Protein AF-A0A6P0MRY0-F1 (afdb_monomer_lite)

Foldseek 3Di:
DFDLPQLLQAALVPRDRNDDDDPPPQWDADPVPRDIDGSVVSSVSSSVVRVCVVVVPPPPDPPPDDPDDDD

pLDDT: mean 79.79, std 16.78, range [42.47, 95.19]

Radius of gyration: 16.46 Å; chains: 1; bounding box: 30×31×58 Å

Sequence (71 aa):
KVDAYKTSQICPSCLHETGKKTLAQRIHKCDNCGYTTDRDVAASQVVLIRGFAAVGHTVKMLSEGKAVRSL

Structure (mmCIF, N/CA/C/O backbone):
data_AF-A0A6P0MRY0-F1
#
_entry.id   AF-A0A6P0MRY0-F1
#
loop_
_atom_site.group_PDB
_atom_site.id
_atom_site.type_symbol
_atom_site.label_atom_id
_atom_site.label_alt_id
_atom_site.label_comp_id
_atom_site.label_asym_id
_atom_site.label_entity_id
_atom_site.label_seq_id
_atom_site.pdbx_PDB_ins_code
_atom_site.Cartn_x
_atom_site.Cartn_y
_atom_site.Cartn_z
_atom_site.occupancy
_atom_site.B_iso_or_equiv
_atom_site.auth_seq_id
_atom_site.auth_comp_id
_atom_site.auth_asym_id
_atom_site.auth_atom_id
_atom_site.pdbx_PDB_model_num
ATOM 1 N N . LYS A 1 1 ? 17.615 0.895 -2.637 1.00 66.25 1 LYS A N 1
ATOM 2 C CA . LYS A 1 1 ? 16.850 1.048 -1.372 1.00 66.25 1 LYS A CA 1
ATOM 3 C C . LYS A 1 1 ? 15.477 1.614 -1.724 1.00 66.25 1 LYS A C 1
ATOM 5 O O . LYS A 1 1 ? 15.448 2.603 -2.439 1.00 66.25 1 LYS A O 1
ATOM 10 N N . VAL A 1 2 ? 14.380 0.969 -1.313 1.00 70.69 2 VAL A N 1
ATOM 11 C CA . VAL A 1 2 ? 13.006 1.427 -1.610 1.00 70.69 2 VAL A CA 1
ATOM 12 C C . VAL A 1 2 ? 12.563 2.419 -0.536 1.00 70.69 2 VAL A C 1
ATOM 14 O O . VAL A 1 2 ? 12.796 2.173 0.647 1.00 70.69 2 VAL A O 1
ATOM 17 N N . ASP A 1 3 ? 11.953 3.535 -0.936 1.00 76.94 3 ASP A N 1
ATOM 18 C CA . ASP A 1 3 ? 11.408 4.510 0.009 1.00 76.94 3 ASP A CA 1
ATOM 19 C C . ASP A 1 3 ? 10.139 3.959 0.686 1.00 76.94 3 ASP A C 1
ATOM 21 O O . ASP A 1 3 ? 9.175 3.565 0.019 1.00 76.94 3 ASP A O 1
ATOM 25 N N . ALA A 1 4 ? 10.147 3.935 2.019 1.00 76.31 4 ALA A N 1
ATOM 26 C CA . ALA A 1 4 ? 9.045 3.467 2.856 1.00 76.31 4 ALA A CA 1
ATOM 27 C C . ALA A 1 4 ? 8.040 4.579 3.207 1.00 76.31 4 ALA A C 1
ATOM 29 O O . ALA A 1 4 ? 6.980 4.294 3.776 1.00 76.31 4 ALA A O 1
ATOM 30 N N . TYR A 1 5 ? 8.338 5.838 2.872 1.00 77.06 5 TYR A N 1
ATOM 31 C CA . TYR A 1 5 ? 7.512 6.976 3.246 1.00 77.06 5 TYR A CA 1
ATOM 32 C C . TYR A 1 5 ? 6.085 6.845 2.689 1.00 77.06 5 TYR A C 1
ATOM 34 O O . TYR A 1 5 ? 5.881 6.559 1.502 1.00 77.06 5 TYR A O 1
ATOM 42 N N . LYS A 1 6 ? 5.092 7.030 3.575 1.00 80.44 6 LYS A N 1
ATOM 43 C CA . LYS A 1 6 ? 3.640 6.991 3.298 1.00 80.44 6 LYS A CA 1
ATOM 44 C C . LYS A 1 6 ? 3.081 5.687 2.706 1.00 80.44 6 LYS A C 1
ATOM 46 O O . LYS A 1 6 ? 1.945 5.668 2.244 1.00 80.44 6 LYS A O 1
ATOM 51 N N . THR A 1 7 ? 3.811 4.577 2.755 1.00 83.06 7 THR A N 1
ATOM 52 C CA . THR A 1 7 ? 3.344 3.282 2.211 1.00 83.06 7 THR A CA 1
ATOM 53 C C . THR A 1 7 ? 2.011 2.814 2.807 1.00 83.06 7 THR A C 1
ATOM 55 O O . THR A 1 7 ? 1.162 2.312 2.081 1.00 83.06 7 THR A O 1
ATOM 58 N N . SER A 1 8 ? 1.752 3.082 4.090 1.00 82.81 8 SER A N 1
ATOM 59 C CA . SER A 1 8 ? 0.472 2.784 4.761 1.00 82.81 8 SER A CA 1
ATOM 60 C C . SER A 1 8 ? -0.703 3.691 4.351 1.00 82.81 8 SER A C 1
ATOM 62 O O . SER A 1 8 ? -1.865 3.415 4.682 1.00 82.81 8 SER A O 1
ATOM 64 N N . GLN A 1 9 ? -0.420 4.781 3.636 1.00 89.19 9 GLN A N 1
ATOM 65 C CA . GLN A 1 9 ? -1.390 5.786 3.196 1.00 89.19 9 GLN A CA 1
ATOM 66 C C . GLN A 1 9 ? -1.745 5.635 1.716 1.00 89.19 9 GLN A C 1
ATOM 68 O O . GLN A 1 9 ? -2.716 6.233 1.272 1.00 89.19 9 GLN A O 1
ATOM 73 N N . ILE A 1 10 ? -1.029 4.805 0.960 1.00 92.88 10 ILE A N 1
ATOM 74 C CA . ILE A 1 10 ? -1.278 4.588 -0.466 1.00 92.88 10 ILE A CA 1
ATOM 75 C C . ILE A 1 10 ? -2.069 3.297 -0.650 1.00 92.88 10 ILE A C 1
ATOM 77 O O . ILE A 1 10 ? -1.792 2.285 -0.007 1.00 92.88 10 ILE A O 1
ATOM 81 N N . CYS A 1 11 ? -3.078 3.331 -1.515 1.00 93.69 11 CYS A N 1
ATOM 82 C CA . CYS A 1 11 ? -3.787 2.130 -1.921 1.00 93.69 11 CYS A CA 1
ATOM 83 C C . CYS A 1 11 ? -2.918 1.314 -2.890 1.00 93.69 11 CYS A C 1
ATOM 85 O O . CYS A 1 11 ? -2.545 1.837 -3.936 1.00 93.69 11 CYS A O 1
ATOM 87 N N . PRO A 1 12 ? -2.625 0.033 -2.622 1.00 93.81 12 PRO A N 1
ATOM 88 C CA . PRO A 1 12 ? -1.839 -0.787 -3.545 1.00 93.81 12 PRO A CA 1
ATOM 89 C C . PRO A 1 12 ? -2.597 -1.125 -4.840 1.00 93.81 12 PRO A C 1
ATOM 91 O O . PRO A 1 12 ? -1.969 -1.440 -5.841 1.00 93.81 12 PRO A O 1
ATOM 94 N N . SER A 1 13 ? -3.933 -1.044 -4.835 1.00 93.19 13 SER A N 1
ATOM 95 C CA . SER A 1 13 ? -4.772 -1.376 -5.994 1.00 93.19 13 SER A C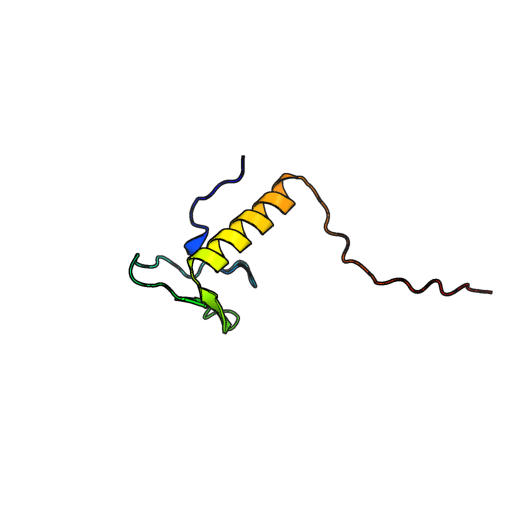A 1
ATOM 96 C C . SER A 1 13 ? -4.904 -0.222 -6.993 1.00 93.19 13 SER A C 1
ATOM 98 O O . SER A 1 13 ? -4.813 -0.454 -8.194 1.00 93.19 13 SER A O 1
ATOM 100 N N . CYS A 1 14 ? -5.109 1.012 -6.523 1.00 93.25 14 CYS A N 1
ATOM 101 C CA . CYS A 1 14 ? -5.326 2.174 -7.398 1.00 93.25 14 CYS A CA 1
ATOM 102 C C . CYS A 1 14 ? -4.284 3.289 -7.235 1.00 93.25 14 CYS A C 1
ATOM 104 O O . CYS A 1 14 ? -4.406 4.333 -7.867 1.00 93.25 14 CYS A O 1
ATOM 106 N N . LEU A 1 15 ? -3.286 3.098 -6.365 1.00 90.25 15 LEU A N 1
ATOM 107 C CA . LEU A 1 15 ? -2.223 4.062 -6.048 1.00 90.25 15 LEU A CA 1
ATOM 108 C C . LEU A 1 15 ? -2.711 5.409 -5.486 1.00 90.25 15 LEU A C 1
ATOM 110 O O . LEU A 1 15 ? -1.916 6.331 -5.317 1.00 90.25 15 LEU A O 1
ATOM 114 N N . HIS A 1 16 ? -3.992 5.512 -5.122 1.00 92.31 16 HIS A N 1
ATOM 115 C CA . HIS A 1 16 ? -4.564 6.704 -4.504 1.00 92.31 16 HIS A CA 1
ATOM 116 C C . HIS A 1 16 ? -4.081 6.883 -3.055 1.00 92.31 16 HIS A C 1
ATOM 118 O O . HIS A 1 16 ? -4.030 5.919 -2.282 1.00 92.31 16 HIS A O 1
ATOM 124 N N . GLU A 1 17 ? -3.759 8.120 -2.665 1.00 91.56 17 GLU A N 1
ATOM 125 C CA . GLU A 1 17 ? -3.408 8.463 -1.285 1.00 91.56 17 GLU A CA 1
ATOM 126 C C . GLU A 1 17 ? -4.684 8.592 -0.442 1.00 91.56 17 GLU A C 1
ATOM 128 O O . GLU A 1 17 ? -5.438 9.549 -0.530 1.00 91.56 17 GLU A O 1
ATOM 133 N N . THR A 1 18 ? -4.908 7.605 0.415 1.00 89.06 18 THR A N 1
ATOM 134 C CA . THR A 1 18 ? -6.055 7.494 1.336 1.00 89.06 18 THR A CA 1
ATOM 135 C C . THR A 1 18 ? -5.921 8.348 2.608 1.00 89.06 18 THR A C 1
ATOM 137 O O . THR A 1 18 ? -6.721 8.214 3.529 1.00 89.06 18 THR A O 1
ATOM 140 N N . GLY A 1 19 ? -4.898 9.204 2.694 1.00 88.00 19 GLY A N 1
ATOM 141 C CA . GLY A 1 19 ? -4.663 10.096 3.832 1.00 88.00 19 GLY A CA 1
ATOM 142 C C . GLY A 1 19 ? -4.023 9.438 5.064 1.00 88.00 19 GLY A C 1
ATOM 143 O O . GLY A 1 19 ? -3.655 8.257 5.074 1.00 88.00 19 GLY A O 1
ATOM 144 N N . LYS A 1 20 ? -3.849 10.242 6.124 1.00 86.69 20 LYS A N 1
ATOM 145 C CA . LYS A 1 20 ? -3.224 9.813 7.385 1.00 86.69 20 LYS A CA 1
ATOM 146 C C . LYS A 1 20 ? -4.141 8.850 8.136 1.00 86.69 20 LYS A C 1
ATOM 148 O O . LYS A 1 20 ? -5.300 9.157 8.384 1.00 86.69 20 LYS A O 1
ATOM 153 N N . LYS A 1 21 ? -3.576 7.726 8.569 1.00 82.81 21 LYS A N 1
ATOM 154 C CA . LYS A 1 21 ? -4.242 6.741 9.427 1.00 82.81 21 LYS A CA 1
ATOM 155 C C . LYS A 1 21 ? -3.606 6.741 10.810 1.00 82.81 21 LYS A C 1
ATOM 157 O O . LYS A 1 21 ? -2.391 6.914 10.929 1.00 82.81 21 LYS A O 1
ATOM 162 N N . THR A 1 22 ? -4.407 6.523 11.847 1.00 85.50 22 THR A N 1
ATOM 163 C CA . THR A 1 22 ? -3.888 6.318 13.205 1.00 85.50 22 THR A CA 1
ATOM 164 C C . THR A 1 22 ? -3.314 4.907 13.348 1.00 85.50 22 THR A C 1
ATOM 166 O O . THR A 1 22 ? -3.656 3.998 12.587 1.00 85.50 22 THR A O 1
ATOM 169 N N . LEU A 1 23 ? -2.449 4.690 14.345 1.00 83.00 23 LEU A N 1
ATOM 170 C CA . LEU A 1 23 ? -1.889 3.358 14.608 1.00 83.00 23 LEU A CA 1
ATOM 171 C C . LEU A 1 23 ? -2.970 2.322 14.963 1.00 83.00 23 LEU A C 1
ATOM 173 O O . LEU A 1 23 ? -2.812 1.153 14.612 1.00 83.00 23 LEU A O 1
ATOM 177 N N . ALA A 1 24 ? -4.083 2.763 15.555 1.00 87.31 24 ALA A N 1
ATOM 178 C CA . ALA A 1 24 ? -5.242 1.932 15.876 1.00 87.31 24 ALA A CA 1
ATOM 179 C C . ALA A 1 24 ? -6.021 1.460 14.635 1.00 87.31 24 ALA A C 1
ATOM 181 O O . ALA A 1 24 ? -6.721 0.452 14.686 1.00 87.31 24 ALA A O 1
ATOM 182 N N . GLN A 1 25 ? -5.892 2.152 13.501 1.00 86.62 25 GLN A N 1
ATOM 183 C CA . GLN A 1 25 ? -6.579 1.778 12.273 1.00 86.62 25 GLN A CA 1
ATOM 184 C C . GLN A 1 25 ? -5.837 0.621 11.589 1.00 86.62 25 GLN A C 1
ATOM 186 O O . GLN A 1 25 ? -4.898 0.835 10.822 1.00 86.62 25 GLN A O 1
ATOM 191 N N . ARG A 1 26 ? -6.241 -0.614 11.908 1.00 92.00 26 ARG A N 1
ATOM 192 C CA . ARG A 1 26 ? -5.630 -1.852 11.388 1.00 92.00 26 ARG A CA 1
ATOM 193 C C . ARG A 1 26 ? -6.106 -2.218 9.982 1.00 92.00 26 ARG A C 1
ATOM 195 O O . ARG A 1 26 ? -5.399 -2.918 9.280 1.00 92.00 26 ARG A O 1
ATOM 202 N N . ILE A 1 27 ? -7.254 -1.705 9.542 1.00 92.31 27 ILE A N 1
ATOM 203 C CA . ILE A 1 27 ? -7.823 -1.997 8.219 1.00 92.31 27 ILE A CA 1
ATOM 204 C C . ILE A 1 27 ? -7.536 -0.838 7.257 1.00 92.31 27 ILE A C 1
ATOM 206 O O . ILE A 1 27 ? -7.816 0.327 7.552 1.00 92.31 27 ILE A O 1
ATOM 210 N N . HIS A 1 28 ? -6.996 -1.165 6.085 1.00 92.62 28 HIS A N 1
ATOM 211 C CA . HIS A 1 28 ? -6.968 -0.284 4.928 1.00 92.62 28 HIS A CA 1
ATOM 212 C C . HIS A 1 28 ? -8.256 -0.481 4.137 1.00 92.62 28 HIS A C 1
ATOM 214 O O . HIS A 1 28 ? -8.463 -1.548 3.571 1.00 92.62 28 HIS A O 1
ATOM 220 N N . LYS A 1 29 ? -9.087 0.556 4.057 1.00 93.50 29 LYS A N 1
ATOM 221 C CA . LYS A 1 29 ? -10.218 0.641 3.135 1.00 93.50 29 LYS A CA 1
ATOM 222 C C . LYS A 1 29 ? -9.976 1.831 2.215 1.00 93.50 29 LYS A C 1
ATOM 224 O O . LYS A 1 29 ? -9.687 2.922 2.701 1.00 93.50 29 LYS A O 1
ATOM 229 N N . CYS A 1 30 ? -10.024 1.603 0.910 1.00 94.06 30 CYS A N 1
ATOM 230 C CA . CYS A 1 30 ? -9.854 2.649 -0.084 1.00 94.06 30 CYS A CA 1
ATOM 231 C C . CYS A 1 30 ? -11.218 3.131 -0.573 1.00 94.06 30 CYS A C 1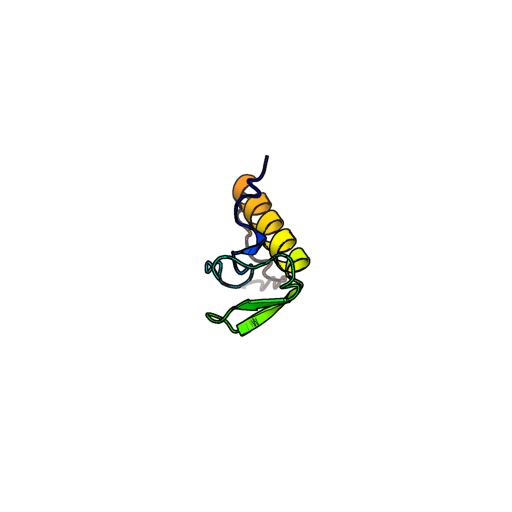
ATOM 233 O O . CYS A 1 30 ? -11.947 2.368 -1.201 1.00 94.06 30 CYS A O 1
ATOM 235 N N . ASP A 1 31 ? -11.531 4.404 -0.351 1.00 92.06 31 ASP A N 1
ATOM 236 C CA . ASP A 1 31 ? -12.802 4.990 -0.794 1.00 92.06 31 ASP A CA 1
ATOM 237 C C . ASP A 1 31 ? -12.830 5.281 -2.306 1.00 92.06 31 ASP A C 1
ATOM 239 O O . ASP A 1 31 ? -13.895 5.474 -2.878 1.00 92.06 31 ASP A O 1
ATOM 243 N N . ASN A 1 32 ? -11.669 5.253 -2.972 1.00 93.75 32 ASN A N 1
ATOM 244 C CA . ASN A 1 32 ? -11.557 5.479 -4.415 1.00 93.75 32 ASN A CA 1
ATOM 245 C C . ASN A 1 32 ? -11.875 4.224 -5.251 1.00 93.75 32 ASN A C 1
ATOM 247 O O . ASN A 1 32 ? -12.499 4.330 -6.300 1.00 93.75 32 ASN A O 1
ATOM 251 N N . CYS A 1 33 ? -11.441 3.034 -4.815 1.00 94.06 33 CYS A N 1
ATOM 252 C CA . CYS A 1 33 ? -11.639 1.787 -5.575 1.00 94.06 33 CYS A CA 1
ATOM 253 C C . CYS A 1 33 ? -12.313 0.651 -4.791 1.00 94.06 33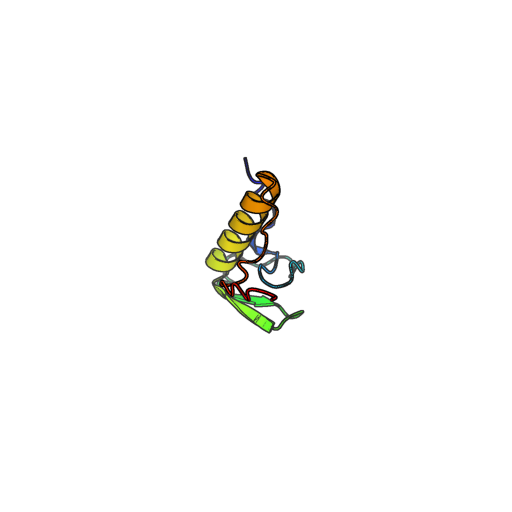 CYS A C 1
ATOM 255 O O . CYS A 1 33 ? -12.511 -0.431 -5.336 1.00 94.06 33 CYS A O 1
ATOM 257 N N . GLY A 1 34 ? -12.631 0.851 -3.510 1.00 93.88 34 GLY A N 1
ATOM 258 C CA . GLY A 1 34 ? -13.262 -0.160 -2.654 1.00 93.88 34 GLY A CA 1
ATOM 259 C C . GLY A 1 34 ? -12.317 -1.234 -2.100 1.00 93.88 34 GLY A C 1
ATOM 260 O O . GLY A 1 34 ? -12.752 -2.083 -1.321 1.00 93.88 34 GLY A O 1
ATOM 261 N N . TYR A 1 35 ? -11.025 -1.207 -2.449 1.00 94.50 35 TYR A N 1
ATOM 262 C CA . TYR A 1 35 ? -10.055 -2.196 -1.971 1.00 94.50 35 TYR A CA 1
ATOM 263 C C . TYR A 1 35 ? -9.959 -2.200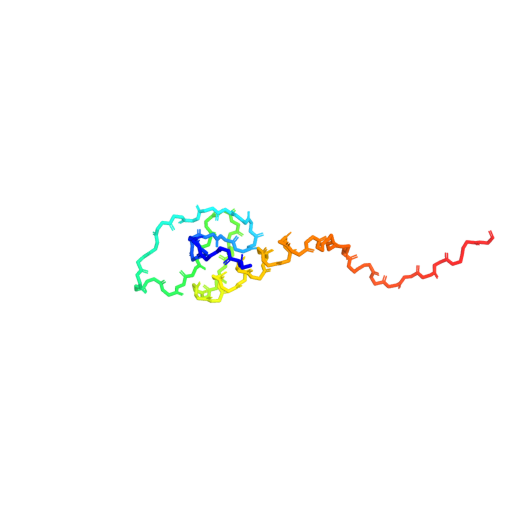 -0.441 1.00 94.50 35 TYR A C 1
ATOM 265 O O . TYR A 1 35 ? -9.757 -1.151 0.177 1.00 94.50 35 TYR A O 1
ATOM 273 N N . THR A 1 36 ? -10.083 -3.388 0.157 1.00 95.19 36 THR A N 1
ATOM 274 C CA . THR A 1 36 ? -10.057 -3.572 1.611 1.00 95.19 36 THR A CA 1
ATOM 275 C C . THR A 1 36 ? -9.112 -4.702 1.997 1.00 95.19 36 THR A C 1
ATOM 277 O O . THR A 1 36 ? -9.230 -5.813 1.489 1.00 95.19 36 THR A O 1
ATOM 280 N N . THR A 1 37 ? -8.168 -4.422 2.892 1.00 94.88 37 THR A N 1
ATOM 281 C CA . THR A 1 37 ? -7.224 -5.408 3.442 1.00 94.88 37 THR A CA 1
ATOM 282 C C . THR A 1 37 ? -6.634 -4.902 4.764 1.00 94.88 37 THR A C 1
ATOM 284 O O . THR A 1 37 ? -6.977 -3.812 5.224 1.00 94.88 37 THR A O 1
ATOM 287 N N . ASP A 1 38 ? -5.743 -5.662 5.392 1.00 94.56 38 ASP A N 1
ATOM 288 C CA . ASP A 1 38 ? -4.981 -5.188 6.549 1.00 94.56 38 ASP A CA 1
ATOM 289 C C . ASP A 1 38 ? -4.004 -4.065 6.147 1.00 94.56 38 ASP A C 1
ATOM 291 O O . ASP A 1 38 ? -3.385 -4.086 5.082 1.00 94.56 38 ASP A O 1
ATOM 295 N N . ARG A 1 39 ? -3.863 -3.044 6.993 1.00 91.81 39 ARG A N 1
ATOM 296 C CA . ARG A 1 39 ? -3.025 -1.869 6.726 1.00 91.81 39 ARG A CA 1
ATOM 297 C C . ARG A 1 39 ? -1.565 -2.245 6.505 1.00 91.81 39 ARG A C 1
ATOM 299 O O . ARG A 1 39 ? -0.923 -1.643 5.643 1.00 91.81 39 ARG A O 1
ATOM 306 N N . ASP A 1 40 ? -1.046 -3.195 7.271 1.00 90.50 40 ASP A N 1
ATOM 307 C CA . ASP A 1 40 ? 0.352 -3.594 7.197 1.00 90.50 40 ASP A CA 1
ATOM 308 C C . ASP A 1 40 ? 0.574 -4.434 5.917 1.00 90.50 40 ASP A C 1
ATOM 310 O O . ASP A 1 40 ? 1.548 -4.204 5.198 1.00 90.50 40 ASP A O 1
ATOM 314 N N . VAL A 1 41 ? -0.402 -5.271 5.526 1.00 93.25 41 VAL A N 1
ATOM 315 C CA . VAL A 1 41 ? -0.418 -5.968 4.218 1.00 93.25 41 VAL A CA 1
ATOM 316 C C . VAL A 1 41 ? -0.447 -4.978 3.051 1.00 93.25 41 VAL A C 1
ATOM 318 O O . VAL A 1 41 ? 0.345 -5.101 2.114 1.00 93.25 41 VAL A O 1
ATOM 321 N N . ALA A 1 42 ? -1.315 -3.964 3.106 1.00 93.12 42 ALA A N 1
ATOM 322 C CA . ALA A 1 42 ? -1.377 -2.921 2.085 1.00 93.12 42 ALA A CA 1
ATOM 323 C C . ALA A 1 42 ? -0.038 -2.174 1.960 1.00 93.12 42 ALA A C 1
ATOM 325 O O . ALA A 1 42 ? 0.444 -1.951 0.850 1.00 93.12 42 ALA A O 1
ATOM 326 N N . ALA A 1 43 ? 0.594 -1.831 3.087 1.00 91.31 43 ALA A N 1
ATOM 327 C CA . ALA A 1 43 ? 1.890 -1.161 3.094 1.00 91.31 43 ALA A CA 1
ATOM 328 C C . ALA A 1 43 ? 2.988 -2.025 2.447 1.00 91.31 43 ALA A C 1
ATOM 330 O O . ALA A 1 43 ? 3.744 -1.522 1.612 1.00 91.31 43 ALA A O 1
ATOM 331 N N . SER A 1 44 ? 3.045 -3.324 2.763 1.00 92.69 44 SER A N 1
ATOM 332 C CA . SER A 1 44 ? 3.978 -4.269 2.135 1.00 92.69 44 SER A CA 1
ATOM 333 C C . SER A 1 44 ? 3.770 -4.379 0.623 1.00 92.69 44 SER A C 1
ATOM 335 O O . SER A 1 44 ? 4.744 -4.379 -0.129 1.00 92.69 44 SER A O 1
ATOM 337 N N . GLN A 1 45 ? 2.518 -4.405 0.157 1.00 93.56 45 GLN A N 1
ATOM 338 C CA . GLN A 1 45 ? 2.201 -4.409 -1.275 1.00 93.56 45 GLN A CA 1
ATOM 339 C C . GLN A 1 45 ? 2.691 -3.132 -1.971 1.00 93.56 45 GLN A C 1
ATOM 341 O O . GLN A 1 45 ? 3.280 -3.209 -3.047 1.00 93.56 45 GLN A O 1
ATOM 346 N N . VAL A 1 46 ? 2.531 -1.957 -1.352 1.00 92.31 46 VAL A N 1
ATOM 347 C CA . VAL A 1 46 ? 3.058 -0.697 -1.907 1.00 92.31 46 VAL A CA 1
ATOM 348 C C . VAL A 1 46 ? 4.590 -0.714 -1.979 1.00 92.31 46 VAL A C 1
ATOM 350 O O . VAL A 1 46 ? 5.157 -0.263 -2.975 1.00 92.31 46 VAL A O 1
ATOM 353 N N . VAL A 1 47 ? 5.277 -1.259 -0.968 1.00 91.19 47 VAL A N 1
ATOM 354 C CA . VAL A 1 47 ? 6.743 -1.434 -1.004 1.00 91.19 47 VAL A CA 1
ATOM 355 C C . VAL A 1 47 ? 7.157 -2.359 -2.148 1.00 91.19 47 VAL A C 1
ATOM 357 O O . VAL A 1 47 ? 8.097 -2.033 -2.869 1.00 91.19 47 VAL A O 1
ATOM 360 N N . LEU A 1 48 ? 6.444 -3.470 -2.350 1.00 89.31 48 LEU A N 1
ATOM 361 C CA . LEU A 1 48 ? 6.687 -4.400 -3.452 1.00 89.31 48 LEU A CA 1
ATOM 362 C C . LEU A 1 48 ? 6.537 -3.706 -4.814 1.00 89.31 48 LEU A C 1
ATOM 364 O O . LEU A 1 48 ? 7.442 -3.785 -5.642 1.00 89.31 48 LEU A O 1
ATOM 368 N N . ILE A 1 49 ? 5.441 -2.967 -5.019 1.00 88.25 49 ILE A N 1
ATOM 369 C CA . ILE A 1 49 ? 5.181 -2.201 -6.249 1.00 88.25 49 ILE A CA 1
ATOM 370 C C . ILE A 1 49 ? 6.313 -1.199 -6.515 1.00 88.25 49 ILE A C 1
ATOM 372 O O . ILE A 1 49 ? 6.846 -1.137 -7.622 1.00 88.25 49 ILE A O 1
ATOM 376 N N . ARG A 1 50 ? 6.734 -0.443 -5.492 1.00 87.88 50 ARG A N 1
ATOM 377 C CA . ARG A 1 50 ? 7.856 0.503 -5.607 1.00 87.88 50 ARG A CA 1
ATOM 378 C C . ARG A 1 50 ? 9.185 -0.202 -5.875 1.00 87.88 50 ARG A C 1
ATOM 380 O O . ARG A 1 50 ? 10.002 0.319 -6.626 1.00 87.88 50 ARG A O 1
ATOM 387 N N . GLY A 1 51 ? 9.401 -1.373 -5.280 1.00 87.19 51 GLY A N 1
ATOM 388 C CA . GLY A 1 51 ? 10.565 -2.218 -5.533 1.00 87.19 51 GLY A CA 1
ATOM 389 C C . GLY A 1 51 ? 10.640 -2.658 -6.990 1.00 87.19 51 GLY A C 1
ATOM 390 O O . GLY A 1 51 ? 11.675 -2.470 -7.622 1.00 87.19 51 GLY A O 1
ATOM 391 N N . PHE A 1 52 ? 9.533 -3.144 -7.553 1.00 84.00 52 PHE A N 1
ATOM 392 C CA . PHE A 1 52 ? 9.457 -3.492 -8.973 1.00 84.00 52 PHE A CA 1
ATOM 393 C C . PHE A 1 52 ? 9.723 -2.289 -9.885 1.00 84.00 52 PHE A C 1
ATOM 395 O O . PHE A 1 52 ? 10.515 -2.402 -10.821 1.00 84.00 52 PHE A O 1
ATOM 402 N N . ALA A 1 53 ? 9.130 -1.130 -9.577 1.00 81.31 53 ALA A N 1
ATOM 403 C CA . ALA A 1 53 ? 9.363 0.101 -10.331 1.00 81.31 53 ALA A CA 1
ATOM 404 C C . ALA A 1 53 ? 10.837 0.549 -10.281 1.00 81.31 53 ALA A C 1
ATOM 406 O O . ALA A 1 53 ? 11.396 0.949 -11.299 1.00 81.31 53 ALA A O 1
ATOM 407 N N . ALA A 1 54 ? 11.489 0.437 -9.120 1.00 78.12 54 ALA A N 1
ATOM 408 C CA . ALA A 1 54 ? 12.881 0.841 -8.928 1.00 78.12 54 ALA A CA 1
ATOM 409 C C . ALA A 1 54 ? 13.895 -0.059 -9.658 1.00 78.12 54 ALA A C 1
ATOM 411 O O . ALA A 1 54 ? 14.974 0.408 -10.010 1.00 78.12 54 ALA A O 1
ATOM 412 N N . VAL A 1 55 ? 13.565 -1.336 -9.884 1.00 73.75 55 VAL A N 1
ATOM 413 C CA . VAL A 1 55 ? 14.430 -2.288 -10.608 1.00 73.75 55 VAL A CA 1
ATOM 414 C C . VAL A 1 55 ? 14.268 -2.157 -12.136 1.00 73.75 55 VAL A C 1
ATOM 416 O O . VAL A 1 55 ? 15.025 -2.756 -12.891 1.00 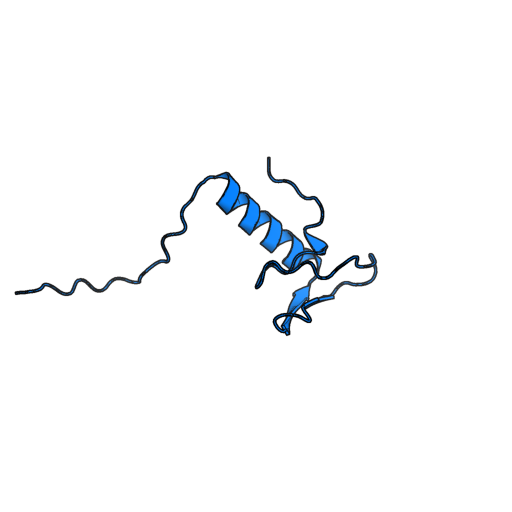73.75 55 VAL A O 1
ATOM 419 N N . GLY A 1 56 ? 13.322 -1.342 -12.625 1.00 62.69 56 GLY A N 1
ATOM 420 C CA . GLY A 1 56 ? 13.110 -1.143 -14.063 1.00 62.69 56 GLY A CA 1
ATOM 421 C C . GLY A 1 56 ? 12.489 -2.353 -14.767 1.00 62.69 56 GLY A C 1
ATOM 422 O O . GLY A 1 56 ? 12.498 -2.423 -15.998 1.00 62.69 56 GLY A O 1
ATOM 423 N N . HIS A 1 57 ? 11.924 -3.306 -14.015 1.00 55.72 57 HIS A N 1
ATOM 424 C CA . HIS A 1 57 ? 11.124 -4.367 -14.609 1.00 55.72 57 HIS A CA 1
ATOM 425 C C . HIS A 1 57 ? 9.853 -3.751 -15.194 1.00 55.72 57 HIS A C 1
ATOM 427 O O . HIS A 1 57 ? 8.867 -3.505 -14.502 1.00 55.72 57 HIS A O 1
ATOM 433 N N . THR A 1 58 ? 9.880 -3.527 -16.507 1.00 51.00 58 THR A N 1
ATOM 434 C CA . THR A 1 58 ? 8.672 -3.495 -17.323 1.00 51.00 58 THR A CA 1
ATOM 435 C C . THR A 1 58 ? 7.981 -4.836 -17.106 1.00 51.00 58 THR A C 1
ATOM 437 O O . THR A 1 58 ? 8.397 -5.861 -17.644 1.00 51.00 58 THR A O 1
ATOM 440 N N . VAL A 1 59 ? 6.973 -4.868 -16.233 1.00 49.34 59 VAL A N 1
ATOM 441 C CA . VAL A 1 59 ? 6.111 -6.038 -16.070 1.00 49.34 59 VAL A CA 1
ATOM 442 C C . VAL A 1 59 ? 5.344 -6.170 -17.383 1.00 49.34 59 VAL A C 1
ATOM 444 O O . VAL A 1 59 ? 4.251 -5.637 -17.548 1.00 49.34 59 VAL A O 1
ATOM 447 N N . LYS A 1 60 ? 5.960 -6.829 -18.371 1.00 48.38 60 LYS A N 1
ATOM 448 C CA . LYS A 1 60 ? 5.231 -7.456 -19.463 1.00 48.38 60 LYS A CA 1
ATOM 449 C C . LYS A 1 60 ? 4.295 -8.431 -18.773 1.00 48.38 60 LYS A C 1
ATOM 451 O O . LYS A 1 60 ? 4.743 -9.435 -18.225 1.00 48.38 60 LYS A O 1
ATOM 456 N N . MET A 1 61 ? 3.022 -8.051 -18.725 1.00 51.00 61 MET A N 1
ATOM 457 C CA . MET A 1 61 ? 1.920 -8.919 -18.345 1.00 51.00 61 MET A CA 1
ATOM 458 C C . MET A 1 61 ? 2.181 -10.301 -18.950 1.00 51.00 61 MET A C 1
ATOM 460 O O . MET A 1 61 ? 2.416 -10.411 -20.157 1.00 51.00 61 MET A O 1
ATOM 464 N N . LEU A 1 62 ? 2.201 -11.327 -18.103 1.00 53.34 62 LEU A N 1
ATOM 465 C CA . LEU A 1 62 ? 2.185 -12.721 -18.521 1.00 53.34 62 LEU A CA 1
ATOM 466 C C . LEU A 1 62 ? 0.942 -12.918 -19.400 1.00 53.34 62 LEU A C 1
ATOM 468 O O . LEU A 1 62 ? -0.163 -13.080 -18.895 1.00 53.34 62 LEU A O 1
ATOM 472 N N . SER A 1 63 ? 1.119 -12.848 -20.719 1.00 44.38 63 SER A N 1
ATOM 473 C CA . SER A 1 63 ? 0.191 -13.477 -21.648 1.00 44.38 63 SER A CA 1
ATOM 474 C C . SER A 1 63 ? 0.537 -14.955 -21.617 1.00 44.38 63 SER A C 1
ATOM 476 O O . SER A 1 63 ? 1.584 -15.388 -22.099 1.00 44.38 63 SER A O 1
ATOM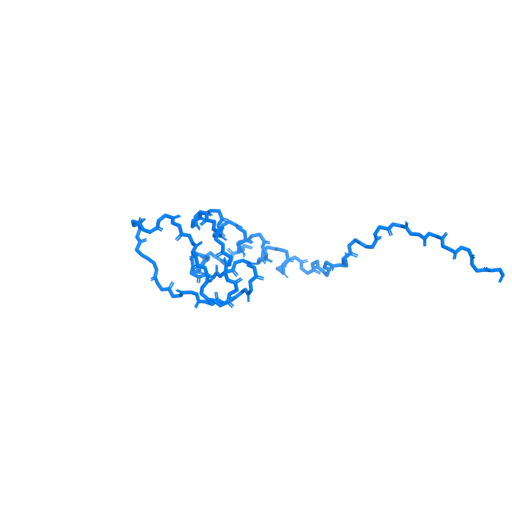 478 N N . GLU A 1 64 ? -0.313 -15.712 -20.938 1.00 53.75 64 GLU A N 1
ATOM 479 C CA . GLU A 1 64 ? -0.314 -17.164 -20.995 1.00 53.75 64 GLU A CA 1
ATOM 480 C C . GLU A 1 64 ? -0.283 -17.602 -22.464 1.00 53.75 64 GLU A C 1
ATOM 482 O O . GLU A 1 64 ? -0.973 -17.044 -23.323 1.00 53.75 64 GLU A O 1
ATOM 487 N N . GLY A 1 65 ? 0.589 -18.562 -22.766 1.00 55.34 65 GLY A N 1
ATOM 488 C CA . GLY A 1 65 ? 0.894 -18.955 -24.129 1.00 55.34 65 GLY A CA 1
ATOM 489 C C . GLY A 1 65 ? -0.338 -19.341 -24.949 1.00 55.34 65 GLY A C 1
ATOM 490 O O . GLY A 1 65 ? -1.115 -20.211 -24.570 1.00 55.34 65 GLY A O 1
ATOM 491 N N . LYS A 1 66 ? -0.426 -18.779 -26.155 1.00 46.31 66 LYS A N 1
ATOM 492 C CA . LYS A 1 66 ? -1.003 -19.454 -27.320 1.00 46.31 66 LYS A CA 1
ATOM 493 C C . LYS A 1 66 ? -0.114 -19.185 -28.526 1.00 46.31 66 LYS A C 1
ATOM 495 O O . LYS A 1 66 ? -0.199 -18.144 -29.168 1.00 46.31 66 LYS A O 1
ATOM 500 N N . ALA A 1 67 ? 0.738 -20.158 -28.834 1.00 52.47 67 ALA A N 1
ATOM 501 C CA . ALA A 1 67 ? 1.315 -20.288 -30.160 1.00 52.47 67 ALA A CA 1
ATOM 502 C C . ALA A 1 67 ? 0.176 -20.614 -31.136 1.00 52.47 67 ALA A C 1
ATOM 504 O O . ALA A 1 67 ? -0.227 -21.768 -31.265 1.00 52.47 67 ALA A O 1
ATOM 505 N N . VAL A 1 68 ? -0.369 -19.603 -31.807 1.00 49.66 68 VAL A N 1
ATOM 506 C CA . VAL A 1 68 ? -1.128 -19.832 -33.037 1.00 49.66 68 VAL A CA 1
ATOM 507 C C . VAL A 1 68 ? -0.135 -19.694 -34.181 1.00 49.66 68 VAL A C 1
ATOM 509 O O . VAL A 1 68 ? 0.222 -18.591 -34.589 1.00 49.66 68 VAL A O 1
ATOM 512 N N . ARG A 1 69 ? 0.348 -20.848 -34.658 1.00 50.03 69 ARG A N 1
ATOM 513 C CA . ARG A 1 69 ? 0.921 -20.993 -36.000 1.00 50.03 69 ARG A CA 1
ATOM 514 C C . ARG A 1 69 ? -0.053 -20.341 -36.981 1.00 50.03 69 ARG A C 1
ATOM 516 O O . ARG A 1 69 ? -1.170 -20.829 -37.130 1.00 50.03 69 ARG A O 1
ATOM 523 N N . SER A 1 70 ? 0.360 -19.246 -37.606 1.00 42.47 70 SER A N 1
ATOM 524 C CA . SER A 1 70 ? -0.281 -18.787 -38.836 1.00 42.47 70 SER A CA 1
ATOM 525 C C . SER A 1 70 ? 0.381 -19.522 -39.997 1.00 42.47 70 SER A C 1
ATOM 527 O O . SER A 1 70 ? 1.603 -19.685 -40.000 1.00 42.47 70 SER A O 1
ATOM 529 N N . LEU A 1 71 ? -0.484 -20.059 -40.854 1.00 49.34 71 LEU A N 1
ATOM 530 C CA . LEU A 1 71 ? -0.211 -20.864 -42.044 1.00 49.34 71 LEU A CA 1
ATOM 531 C C . LEU A 1 71 ? 0.715 -20.156 -43.036 1.00 49.34 71 LEU A C 1
ATOM 533 O O . LEU A 1 71 ? 0.609 -18.913 -43.143 1.00 49.34 71 LEU A O 1
#

Secondary structure (DSSP, 8-state):
----TTGGGB-TTT--B-----TT--EEE-TTT--EEEHHHHHHHHHHHHHHHHTT---------------